Protein AF-K0R646-F1 (afdb_monomer_lite)

Foldseek 3Di:
DDDPLLCVLCVLQLCVQLVPLVVVLVVCVVVVPDPVVCVVSVVLSVVQSVQLSVLCVVFVVVLSVLSSVVCVVQPPNNVVSVVSSVVSNVRSQVSCGGNRD

Secondary structure (DSSP, 8-state):
---HHHHHHHHHHHHHHTHHHHHHHHHHHHTT--GGG-HHHHHHHHHHHHHHHHHHHHH-HHHHHHHHHHHHHSTT-GGGGHHHHHHHHHHHHHTT-TT--

pLDDT: mean 93.55, std 5.61, range [61.19, 97.44]

Sequence (101 aa):
MLDSQEMNAASGAFNLCCAEAYTRFIELKRQKVHPGNMTKERDAVESCSANVYNGIQSSCLEQFEAVKSCLSDNPKSWANCAAMRRDLEVCSVKSNLGELK

Organism: Thalassiosira oceanica (NCBI:txid159749)

Radius of gyration: 14.36 Å; chains: 1; bounding box: 34×23×37 Å

Structure (mmCIF, N/CA/C/O backbone):
data_AF-K0R646-F1
#
_entry.id   AF-K0R646-F1
#
loop_
_atom_site.group_PDB
_atom_site.id
_atom_site.type_symbol
_atom_site.label_atom_id
_atom_site.label_alt_id
_atom_site.label_comp_id
_atom_site.label_asym_id
_atom_site.label_entity_id
_atom_site.label_seq_id
_atom_site.pdbx_PDB_ins_code
_atom_site.Cartn_x
_atom_site.Cartn_y
_atom_site.Cartn_z
_atom_site.occupancy
_atom_site.B_iso_or_equiv
_atom_site.auth_seq_id
_atom_site.auth_comp_id
_atom_site.auth_asym_id
_atom_site.auth_atom_id
_atom_site.pdbx_PDB_model_num
ATOM 1 N N . MET A 1 1 ? 3.029 13.308 -1.341 1.00 61.72 1 MET A N 1
ATOM 2 C CA . MET A 1 1 ? 4.160 12.544 -0.778 1.00 61.72 1 MET A CA 1
ATOM 3 C C . MET A 1 1 ? 3.718 12.089 0.595 1.00 61.72 1 MET A C 1
ATOM 5 O O . MET A 1 1 ? 3.335 12.953 1.369 1.00 61.72 1 MET A O 1
ATOM 9 N N . LEU A 1 2 ? 3.660 10.775 0.816 1.00 83.38 2 LEU A N 1
ATOM 10 C CA . LEU A 1 2 ? 3.207 10.179 2.075 1.00 83.38 2 LEU A CA 1
ATOM 11 C C . LEU A 1 2 ? 4.268 10.379 3.153 1.00 83.38 2 LEU A C 1
ATOM 13 O O . LEU A 1 2 ? 5.461 10.243 2.859 1.00 83.38 2 LEU A O 1
ATOM 17 N N . ASP A 1 3 ? 3.852 10.653 4.381 1.00 90.12 3 ASP A N 1
ATOM 18 C CA . ASP A 1 3 ? 4.763 10.558 5.515 1.00 90.12 3 ASP A CA 1
ATOM 19 C C . ASP A 1 3 ? 4.990 9.090 5.942 1.00 90.12 3 ASP A C 1
ATOM 21 O O . ASP A 1 3 ? 4.367 8.144 5.447 1.00 90.12 3 ASP A O 1
ATOM 25 N N . SER A 1 4 ? 5.940 8.876 6.857 1.00 89.00 4 SER A N 1
ATOM 26 C CA . SER A 1 4 ? 6.278 7.532 7.346 1.00 89.00 4 SER A CA 1
ATOM 27 C C . SER A 1 4 ? 5.092 6.841 8.030 1.00 89.00 4 SER A C 1
ATOM 29 O O . SER A 1 4 ? 4.935 5.623 7.930 1.00 89.00 4 SER A O 1
ATOM 31 N N . GLN A 1 5 ? 4.246 7.593 8.729 1.00 88.75 5 GLN A N 1
ATOM 32 C CA . GLN A 1 5 ? 3.097 7.048 9.436 1.00 88.75 5 GLN A CA 1
ATOM 33 C C . GLN A 1 5 ? 2.005 6.623 8.455 1.00 88.75 5 GLN A C 1
ATOM 35 O O . GLN A 1 5 ? 1.508 5.501 8.550 1.00 88.75 5 GLN A O 1
ATOM 40 N N . GLU A 1 6 ? 1.686 7.474 7.483 1.00 92.31 6 GLU A N 1
ATOM 41 C CA . GLU A 1 6 ? 0.743 7.181 6.407 1.00 92.31 6 GLU A CA 1
ATOM 42 C C . GLU A 1 6 ? 1.190 5.956 5.605 1.00 92.31 6 GLU A C 1
ATOM 44 O O . GLU A 1 6 ? 0.395 5.048 5.353 1.00 92.31 6 GLU A O 1
ATOM 49 N N . MET A 1 7 ? 2.483 5.874 5.275 1.00 92.38 7 MET A N 1
ATOM 50 C CA . MET A 1 7 ? 3.043 4.734 4.552 1.00 92.38 7 MET A CA 1
ATOM 51 C C . MET A 1 7 ? 2.927 3.431 5.354 1.00 92.38 7 MET A C 1
ATOM 53 O O . MET A 1 7 ? 2.551 2.393 4.807 1.00 92.38 7 MET A O 1
ATOM 57 N N . ASN A 1 8 ? 3.206 3.468 6.659 1.00 91.81 8 ASN A N 1
ATOM 58 C CA . ASN A 1 8 ? 3.070 2.289 7.515 1.00 91.81 8 ASN A CA 1
ATOM 59 C C . ASN A 1 8 ? 1.606 1.863 7.679 1.00 91.81 8 ASN A C 1
ATOM 61 O O . ASN A 1 8 ? 1.317 0.664 7.619 1.00 91.81 8 ASN A O 1
ATOM 65 N N . ALA A 1 9 ? 0.690 2.820 7.832 1.00 93.81 9 ALA A N 1
ATOM 66 C CA . ALA A 1 9 ? -0.737 2.552 7.957 1.00 93.81 9 ALA A CA 1
ATOM 67 C C . ALA A 1 9 ? -1.318 1.921 6.680 1.00 93.81 9 ALA A C 1
ATOM 69 O O . ALA A 1 9 ? -2.015 0.911 6.757 1.00 93.81 9 ALA A O 1
ATOM 70 N N . ALA A 1 10 ? -0.963 2.448 5.504 1.00 95.25 10 ALA A N 1
ATOM 71 C CA . ALA A 1 10 ? -1.457 1.955 4.216 1.00 95.25 10 ALA A CA 1
ATOM 72 C C . ALA A 1 10 ? -0.729 0.700 3.696 1.00 95.25 10 ALA A C 1
ATOM 74 O O . ALA A 1 10 ? -1.201 0.071 2.752 1.00 95.25 10 ALA A O 1
ATOM 75 N N . SER A 1 11 ? 0.395 0.298 4.304 1.00 94.19 11 SER A N 1
ATOM 76 C CA . SER A 1 11 ? 1.257 -0.790 3.802 1.00 94.19 11 SER A CA 1
ATOM 77 C C . SER A 1 11 ? 0.528 -2.111 3.518 1.00 94.19 11 SER A C 1
ATOM 79 O O . SER A 1 11 ? 0.814 -2.767 2.517 1.00 94.19 11 SER A O 1
ATOM 81 N N . GLY A 1 12 ? -0.426 -2.501 4.370 1.00 94.19 12 GLY A N 1
ATOM 82 C CA . GLY A 1 12 ? -1.236 -3.708 4.165 1.00 94.19 12 GLY A CA 1
ATOM 83 C C . GLY A 1 12 ? -2.121 -3.603 2.923 1.00 94.19 12 GLY A C 1
ATOM 84 O O . GLY A 1 12 ? -2.089 -4.475 2.055 1.00 94.19 12 GLY A O 1
ATOM 85 N N . ALA A 1 13 ? -2.835 -2.482 2.791 1.00 95.50 13 ALA A N 1
ATOM 86 C CA . ALA A 1 13 ? -3.674 -2.196 1.633 1.00 95.50 13 ALA A CA 1
ATOM 87 C C . ALA A 1 13 ? -2.853 -2.125 0.339 1.00 95.50 13 ALA A C 1
ATOM 89 O O . ALA A 1 13 ? -3.253 -2.718 -0.657 1.00 95.50 13 ALA A O 1
ATOM 90 N N . PHE A 1 14 ? -1.678 -1.489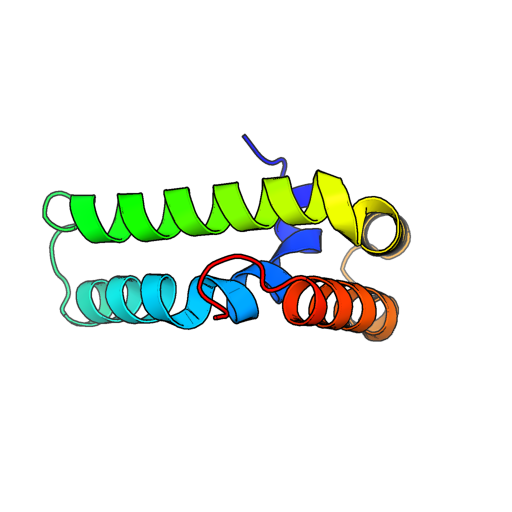 0.356 1.00 96.62 14 PHE A N 1
ATOM 91 C CA . PHE A 1 14 ? -0.778 -1.470 -0.797 1.00 96.62 14 PHE A CA 1
ATOM 92 C C . PHE A 1 14 ? -0.346 -2.875 -1.218 1.00 96.62 14 PHE A C 1
ATOM 94 O O . PHE A 1 14 ? -0.431 -3.206 -2.397 1.00 96.62 14 PHE A O 1
ATOM 101 N N . ASN A 1 15 ? 0.078 -3.720 -0.274 1.00 94.62 15 ASN A N 1
ATOM 102 C CA . ASN A 1 15 ? 0.522 -5.080 -0.587 1.00 94.62 15 ASN A CA 1
ATOM 103 C C . ASN A 1 15 ? -0.572 -5.920 -1.256 1.00 94.62 15 ASN A C 1
ATOM 105 O O . ASN A 1 15 ? -0.265 -6.720 -2.135 1.00 94.62 15 ASN A O 1
ATOM 109 N N . LEU A 1 16 ? -1.831 -5.742 -0.848 1.00 95.19 16 LEU A N 1
ATOM 110 C CA . LEU A 1 16 ? -2.964 -6.456 -1.437 1.00 95.19 16 LEU A CA 1
ATOM 111 C C . LEU A 1 16 ? -3.400 -5.850 -2.773 1.00 95.19 16 LEU A C 1
ATOM 113 O O . LEU A 1 16 ? -3.638 -6.578 -3.730 1.00 95.19 16 LEU A O 1
ATOM 117 N N . CYS A 1 17 ? -3.499 -4.524 -2.837 1.00 96.19 17 CYS A N 1
ATOM 118 C CA . CYS A 1 17 ? -4.096 -3.823 -3.970 1.00 96.19 17 CYS A CA 1
ATOM 119 C C . CYS A 1 17 ? -3.109 -3.563 -5.118 1.00 96.19 17 CYS A C 1
ATOM 121 O O . CYS A 1 17 ? -3.552 -3.280 -6.224 1.00 96.19 17 CYS A O 1
ATOM 123 N N . CYS A 1 18 ? -1.798 -3.643 -4.875 1.00 96.75 18 CYS A N 1
ATOM 124 C CA . CYS A 1 18 ? -0.736 -3.423 -5.869 1.00 96.75 18 CYS A CA 1
ATOM 125 C C . CYS A 1 18 ? 0.166 -4.653 -6.056 1.00 96.75 18 CYS A C 1
ATOM 127 O O . CYS A 1 18 ? 1.355 -4.533 -6.376 1.00 96.75 18 CYS A O 1
ATOM 129 N N . ALA A 1 19 ? -0.371 -5.845 -5.784 1.00 95.25 19 ALA A N 1
ATOM 130 C CA . ALA A 1 19 ? 0.393 -7.085 -5.765 1.00 95.25 19 ALA A CA 1
ATOM 131 C C . ALA A 1 19 ? 1.072 -7.395 -7.112 1.00 95.25 19 ALA A C 1
ATOM 133 O O . ALA A 1 19 ? 2.208 -7.883 -7.116 1.00 95.25 19 ALA A O 1
ATOM 134 N N . GLU A 1 20 ? 0.437 -7.103 -8.255 1.00 95.12 20 GLU A N 1
ATOM 135 C CA . GLU A 1 20 ? 1.048 -7.348 -9.564 1.00 95.12 20 GLU A CA 1
ATOM 136 C C . GLU A 1 20 ? 2.197 -6.377 -9.831 1.00 95.12 20 GLU A C 1
ATOM 138 O O . GLU A 1 20 ? 3.300 -6.828 -10.165 1.00 95.12 20 GLU A O 1
ATOM 143 N N . ALA A 1 21 ? 1.974 -5.067 -9.671 1.00 95.31 21 ALA A N 1
ATOM 144 C CA . ALA A 1 21 ? 3.021 -4.063 -9.857 1.00 95.31 21 ALA A CA 1
ATOM 145 C C . ALA A 1 21 ? 4.247 -4.360 -8.980 1.00 95.31 21 ALA A C 1
ATOM 147 O O . ALA A 1 21 ? 5.381 -4.361 -9.476 1.00 95.31 21 ALA A O 1
ATOM 148 N N . TYR A 1 22 ? 4.034 -4.691 -7.701 1.00 95.62 22 TYR A N 1
ATOM 149 C CA . TYR A 1 22 ? 5.122 -5.063 -6.799 1.00 95.62 22 TYR A CA 1
ATOM 150 C C . TYR A 1 22 ? 5.834 -6.340 -7.231 1.00 95.62 22 TYR A C 1
ATOM 152 O O . TYR A 1 22 ? 7.065 -6.363 -7.244 1.00 95.62 22 TYR A O 1
ATOM 160 N N . THR A 1 23 ? 5.100 -7.380 -7.629 1.00 96.00 23 THR A N 1
ATOM 161 C CA . THR A 1 23 ? 5.702 -8.648 -8.066 1.00 96.00 23 THR A CA 1
ATOM 162 C C . THR A 1 23 ? 6.594 -8.444 -9.288 1.00 96.00 23 THR A C 1
ATOM 164 O O . THR A 1 23 ? 7.734 -8.912 -9.302 1.00 96.00 23 THR A O 1
ATOM 167 N N . ARG A 1 24 ? 6.130 -7.682 -10.287 1.00 95.19 24 ARG A N 1
ATOM 168 C CA . ARG A 1 24 ? 6.923 -7.364 -11.486 1.00 95.19 24 ARG A CA 1
ATOM 169 C C . ARG A 1 24 ? 8.189 -6.586 -11.130 1.00 95.19 24 ARG A C 1
ATOM 171 O O . ARG A 1 24 ? 9.277 -6.926 -11.589 1.00 95.19 24 ARG A O 1
ATOM 178 N N . PHE A 1 25 ? 8.067 -5.575 -10.271 1.00 95.62 25 PHE A N 1
ATOM 179 C CA . PHE A 1 25 ? 9.207 -4.767 -9.845 1.00 95.62 25 PHE A CA 1
ATOM 180 C C . PHE A 1 25 ? 10.236 -5.571 -9.028 1.00 95.62 25 PHE A C 1
ATOM 182 O O . PHE A 1 25 ? 11.445 -5.445 -9.248 1.00 95.62 25 PHE A O 1
ATOM 189 N N . ILE A 1 26 ? 9.776 -6.422 -8.105 1.00 95.62 26 ILE A N 1
ATOM 190 C CA . ILE A 1 26 ? 10.632 -7.308 -7.302 1.00 95.62 26 ILE A CA 1
ATOM 191 C C . ILE A 1 26 ? 11.346 -8.326 -8.193 1.00 95.62 26 ILE A C 1
ATOM 193 O O . ILE A 1 26 ? 12.529 -8.593 -7.978 1.00 95.62 26 ILE A O 1
ATOM 197 N N . GLU A 1 27 ? 10.677 -8.855 -9.217 1.00 96.12 27 GLU A N 1
ATOM 198 C CA . GLU A 1 27 ? 11.279 -9.816 -10.139 1.00 96.12 27 GLU A CA 1
ATOM 199 C C . GLU A 1 27 ? 12.454 -9.207 -10.915 1.00 96.12 27 GLU A C 1
ATOM 201 O O . GLU A 1 27 ? 13.534 -9.794 -10.974 1.00 96.12 27 GLU A O 1
ATOM 206 N N . LEU A 1 28 ? 12.304 -7.983 -11.425 1.0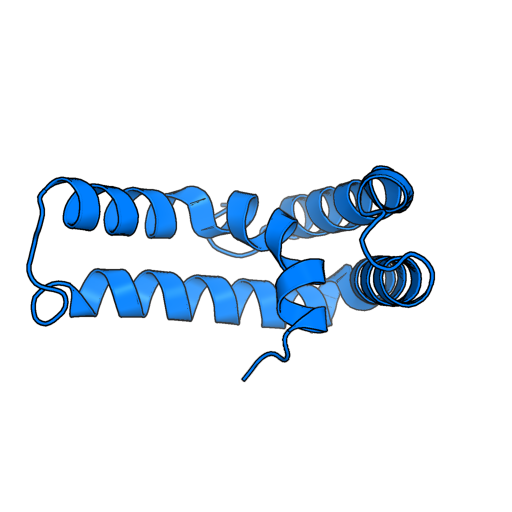0 95.75 28 LEU A N 1
ATOM 207 C CA . LEU A 1 28 ? 13.402 -7.279 -12.094 1.00 95.75 28 LEU A CA 1
ATOM 208 C C . LEU A 1 28 ? 14.571 -6.982 -11.143 1.00 95.75 28 LEU A C 1
ATOM 210 O O . LEU A 1 28 ? 15.737 -7.119 -11.523 1.00 95.75 28 LEU A O 1
ATOM 214 N N . LYS A 1 29 ? 14.281 -6.648 -9.876 1.00 94.19 29 LYS A N 1
ATOM 215 C CA . LYS A 1 29 ? 15.319 -6.515 -8.842 1.00 94.19 29 LYS A CA 1
ATOM 216 C C . LYS A 1 29 ? 16.043 -7.836 -8.597 1.00 94.19 29 LYS A C 1
ATOM 218 O O . LYS A 1 29 ? 17.269 -7.843 -8.485 1.00 94.19 29 LYS A O 1
ATOM 223 N N . ARG A 1 30 ? 15.311 -8.952 -8.541 1.00 96.38 30 ARG A N 1
ATOM 224 C CA . ARG A 1 30 ? 15.874 -10.303 -8.383 1.00 96.38 30 ARG A CA 1
ATOM 225 C C . ARG A 1 30 ? 16.805 -10.657 -9.543 1.00 96.38 30 ARG A C 1
ATOM 227 O O . ARG A 1 30 ? 17.869 -11.229 -9.319 1.00 96.38 30 ARG A O 1
ATOM 234 N N . GLN A 1 31 ? 16.448 -10.239 -10.753 1.00 97.06 31 GLN A N 1
ATOM 235 C CA . GLN A 1 31 ? 17.264 -10.374 -11.962 1.00 97.06 31 GLN A CA 1
ATOM 236 C C . GLN A 1 31 ? 18.434 -9.375 -12.033 1.00 97.06 31 GLN A C 1
ATOM 238 O O . GLN A 1 31 ? 19.204 -9.405 -12.990 1.00 97.06 31 GLN A O 1
ATOM 243 N N . LYS A 1 32 ? 18.607 -8.513 -11.019 1.00 95.75 32 LYS A N 1
ATOM 244 C CA . LYS A 1 32 ? 19.650 -7.475 -10.942 1.00 95.75 32 LYS A CA 1
ATOM 245 C C . LYS A 1 32 ? 19.615 -6.497 -12.119 1.00 95.75 32 LYS A C 1
ATOM 247 O O . LYS A 1 32 ? 20.651 -5.962 -12.517 1.00 95.75 32 LYS A O 1
ATOM 252 N N . VAL A 1 33 ? 18.426 -6.246 -12.666 1.00 96.06 33 VAL A N 1
ATOM 253 C CA . VAL A 1 33 ? 18.239 -5.211 -13.684 1.00 96.06 33 VAL A CA 1
ATOM 254 C C . VAL A 1 33 ? 18.604 -3.859 -13.074 1.00 96.06 33 VAL A C 1
ATOM 256 O O . VAL A 1 33 ? 18.245 -3.549 -11.937 1.00 96.06 33 VAL A O 1
ATOM 259 N N . HIS A 1 34 ? 19.362 -3.056 -13.820 1.00 94.69 34 HIS A N 1
ATOM 260 C CA . HIS A 1 34 ? 19.769 -1.737 -13.357 1.00 94.69 34 HIS A CA 1
ATOM 261 C C . HIS A 1 34 ? 18.527 -0.856 -13.114 1.00 94.69 34 HIS A C 1
ATOM 263 O O . HIS A 1 34 ? 17.674 -0.788 -14.001 1.00 94.69 34 HIS A O 1
ATOM 269 N N . PRO A 1 35 ? 18.421 -0.121 -11.989 1.00 90.00 35 PRO A N 1
ATOM 270 C CA . PRO A 1 35 ? 17.231 0.677 -11.671 1.00 90.00 35 PRO A CA 1
ATOM 271 C C . PRO A 1 35 ? 16.840 1.701 -12.747 1.00 90.00 35 PRO A C 1
ATOM 273 O O . PRO A 1 35 ? 15.660 2.002 -12.910 1.00 90.00 35 PRO A O 1
ATOM 276 N N . GLY A 1 36 ? 17.819 2.211 -13.503 1.00 93.69 36 GLY A N 1
ATOM 277 C CA . GLY A 1 36 ? 17.584 3.115 -14.638 1.00 93.69 36 GLY A CA 1
ATOM 278 C C . GLY A 1 36 ? 16.838 2.477 -15.820 1.00 93.69 36 GLY A C 1
ATOM 279 O O . GLY A 1 36 ? 16.283 3.200 -16.635 1.00 93.69 36 GLY A O 1
ATOM 280 N N . ASN A 1 37 ? 16.779 1.144 -15.885 1.00 95.00 37 ASN A N 1
ATOM 281 C CA . ASN A 1 37 ? 16.076 0.385 -16.924 1.00 95.00 37 ASN A CA 1
ATOM 282 C C . ASN A 1 37 ? 14.717 -0.156 -16.442 1.00 95.00 37 ASN A C 1
ATOM 284 O O . ASN A 1 37 ? 14.096 -0.947 -17.141 1.00 95.00 37 ASN A O 1
ATOM 288 N N . MET A 1 38 ? 14.270 0.240 -15.246 1.00 95.06 38 MET A N 1
ATOM 289 C CA . MET A 1 38 ? 13.037 -0.243 -14.604 1.00 95.06 38 MET A CA 1
ATOM 290 C C . MET A 1 38 ? 11.979 0.862 -14.484 1.00 95.06 38 MET A C 1
ATOM 292 O O . MET A 1 38 ? 11.108 0.795 -13.621 1.00 95.06 38 MET A O 1
ATOM 296 N N . THR A 1 39 ? 12.090 1.933 -15.279 1.00 95.19 39 THR A N 1
ATOM 297 C CA . THR A 1 39 ? 11.229 3.124 -15.166 1.00 95.19 39 THR A CA 1
ATOM 298 C C . THR A 1 39 ? 9.753 2.755 -15.248 1.00 95.19 39 THR A C 1
ATOM 300 O O . THR A 1 39 ? 8.985 3.142 -14.381 1.00 95.19 39 THR A O 1
ATOM 303 N N . LYS A 1 40 ? 9.375 1.896 -16.199 1.00 95.44 40 LYS A N 1
ATOM 304 C CA . LYS A 1 40 ? 7.987 1.458 -16.373 1.00 95.44 40 LYS A CA 1
ATOM 305 C C . LYS A 1 40 ? 7.422 0.771 -15.125 1.00 95.44 40 LYS A C 1
ATOM 307 O O . LYS A 1 40 ? 6.290 1.032 -14.736 1.00 95.44 40 LYS A O 1
ATOM 312 N N . GLU A 1 41 ? 8.184 -0.120 -14.501 1.00 96.38 41 GLU A N 1
ATOM 313 C CA . GLU A 1 41 ? 7.746 -0.863 -13.318 1.00 96.38 41 GLU A CA 1
ATOM 314 C C . GLU A 1 41 ? 7.756 0.010 -12.063 1.00 96.38 41 GLU A C 1
ATOM 316 O O . GLU A 1 41 ? 6.909 -0.169 -11.189 1.00 96.38 41 GLU A O 1
ATOM 321 N N . ARG A 1 42 ? 8.667 0.988 -11.987 1.00 94.44 42 ARG A N 1
ATOM 322 C CA . ARG A 1 42 ? 8.641 2.021 -10.944 1.00 94.44 42 ARG A CA 1
ATOM 323 C C . ARG A 1 42 ? 7.388 2.880 -11.055 1.00 94.44 42 ARG A C 1
ATOM 325 O O . ARG A 1 42 ? 6.687 3.026 -10.059 1.00 94.44 42 ARG A O 1
ATOM 332 N N . ASP A 1 43 ? 7.089 3.370 -12.254 1.00 95.62 43 ASP A N 1
ATOM 333 C CA . ASP A 1 43 ? 5.915 4.199 -12.521 1.00 95.62 43 ASP A CA 1
ATOM 334 C C . ASP A 1 43 ? 4.623 3.419 -12.240 1.00 95.62 43 ASP A C 1
ATOM 336 O O . ASP A 1 43 ? 3.676 3.967 -11.682 1.00 95.62 43 ASP A O 1
ATOM 340 N N . ALA A 1 44 ? 4.587 2.120 -12.559 1.00 95.38 44 ALA A N 1
ATOM 341 C CA . ALA A 1 44 ? 3.451 1.254 -12.240 1.00 95.38 44 ALA A CA 1
ATOM 342 C C . ALA A 1 44 ? 3.234 1.115 -10.725 1.00 95.38 44 ALA A C 1
ATOM 344 O O . ALA A 1 44 ? 2.109 1.256 -10.245 1.00 95.38 44 ALA A O 1
ATOM 345 N N . VAL A 1 45 ? 4.308 0.882 -9.962 1.00 95.38 45 VAL A N 1
ATOM 346 C CA . VAL A 1 45 ? 4.253 0.826 -8.495 1.00 95.38 45 VAL A CA 1
ATOM 347 C C . VAL A 1 45 ? 3.794 2.160 -7.904 1.00 95.38 45 VAL A C 1
ATOM 349 O O . VAL A 1 45 ? 2.932 2.178 -7.021 1.00 95.38 45 VAL A O 1
ATOM 352 N N . GLU A 1 46 ? 4.351 3.270 -8.384 1.00 94.69 46 GLU A N 1
ATOM 353 C CA . GLU A 1 46 ? 4.015 4.614 -7.913 1.00 94.69 46 GLU A CA 1
ATOM 354 C C . GLU A 1 46 ? 2.558 4.964 -8.222 1.00 94.69 46 GLU A C 1
ATOM 356 O O . GLU A 1 46 ? 1.815 5.359 -7.324 1.00 94.69 46 GLU A O 1
ATOM 361 N N . SER A 1 47 ? 2.121 4.737 -9.462 1.00 95.19 47 SER A N 1
ATOM 362 C CA . SER A 1 47 ? 0.747 4.988 -9.892 1.00 95.19 47 SER A CA 1
ATOM 363 C C . SER A 1 47 ? -0.253 4.131 -9.119 1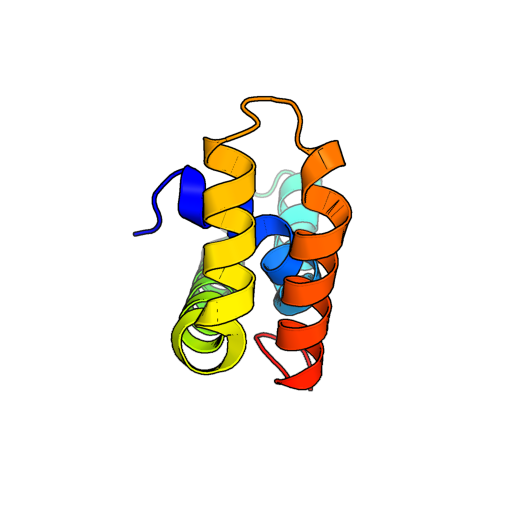.00 95.19 47 SER A C 1
ATOM 365 O O . SER A 1 47 ? -1.255 4.659 -8.635 1.00 95.19 47 SER A O 1
ATOM 367 N N . CYS A 1 48 ? 0.026 2.836 -8.929 1.00 96.31 48 CYS A N 1
ATOM 368 C CA . CYS A 1 48 ? -0.858 1.978 -8.148 1.00 96.31 48 CYS A CA 1
ATOM 369 C C . CYS A 1 48 ? -0.953 2.445 -6.691 1.00 96.31 48 CYS A C 1
ATOM 371 O O . CYS A 1 48 ? -2.056 2.632 -6.177 1.00 96.31 48 CYS A O 1
ATOM 373 N N . SER A 1 49 ? 0.186 2.708 -6.042 1.00 95.50 49 SER A N 1
ATOM 374 C CA . SER A 1 49 ? 0.207 3.149 -4.640 1.00 95.50 49 SER A CA 1
ATOM 375 C C . SER A 1 49 ? -0.525 4.487 -4.466 1.00 95.50 49 SER A C 1
ATOM 377 O O . SER A 1 49 ? -1.280 4.659 -3.510 1.00 95.50 49 SER A O 1
ATOM 379 N N . ALA A 1 50 ? -0.368 5.417 -5.415 1.00 95.00 50 ALA A N 1
ATOM 380 C CA . ALA A 1 50 ? -1.085 6.690 -5.421 1.00 95.00 50 ALA A CA 1
ATOM 381 C C . ALA A 1 50 ? -2.602 6.505 -5.587 1.00 95.00 50 ALA A C 1
ATOM 383 O O . ALA A 1 50 ? -3.378 7.107 -4.845 1.00 95.00 50 ALA A O 1
ATOM 384 N N . ASN A 1 51 ? -3.036 5.642 -6.510 1.00 95.06 51 ASN A N 1
ATOM 385 C CA . ASN A 1 51 ? -4.455 5.351 -6.724 1.00 95.06 51 ASN A CA 1
ATOM 386 C C . ASN A 1 51 ? -5.093 4.692 -5.499 1.00 95.06 51 ASN A C 1
ATOM 388 O O . ASN A 1 51 ? -6.183 5.089 -5.091 1.00 95.06 51 ASN A O 1
ATOM 392 N N . VAL A 1 52 ? -4.406 3.725 -4.884 1.00 96.38 52 VAL A N 1
ATOM 393 C CA . VAL A 1 52 ? -4.869 3.089 -3.645 1.00 96.38 52 VAL A CA 1
ATOM 394 C C . VAL A 1 52 ? -4.968 4.118 -2.532 1.00 96.38 52 VAL A C 1
ATOM 396 O O . VAL A 1 52 ? -5.989 4.168 -1.858 1.00 96.38 52 VAL A O 1
ATOM 399 N N . TYR A 1 53 ? -3.963 4.979 -2.358 1.00 96.12 53 TYR A N 1
ATOM 400 C CA . TYR A 1 53 ? -4.017 6.006 -1.322 1.00 96.12 53 TYR A CA 1
ATOM 401 C C . TYR A 1 53 ? -5.180 6.982 -1.524 1.00 96.12 53 TYR A C 1
ATOM 403 O O . TYR A 1 53 ? -5.932 7.244 -0.589 1.00 96.12 53 TYR A O 1
ATOM 411 N N . ASN A 1 54 ? -5.384 7.462 -2.752 1.00 95.25 54 ASN A N 1
ATOM 412 C CA . ASN A 1 54 ? -6.51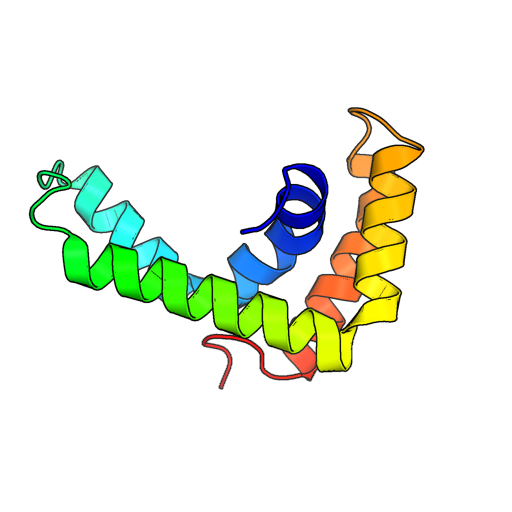4 8.331 -3.077 1.00 95.25 54 ASN A CA 1
ATOM 413 C C . ASN A 1 54 ? -7.857 7.632 -2.813 1.00 95.25 54 ASN A C 1
ATOM 415 O O . ASN A 1 54 ? -8.767 8.242 -2.257 1.00 95.25 54 ASN A O 1
ATOM 419 N N . GLY A 1 55 ? -7.959 6.344 -3.150 1.00 95.69 55 GLY A N 1
ATOM 420 C CA . GLY A 1 55 ? -9.134 5.523 -2.863 1.00 95.69 55 GLY A CA 1
ATOM 421 C C . GLY A 1 55 ? -9.372 5.297 -1.368 1.00 95.69 55 GLY A C 1
ATOM 422 O O . GLY A 1 55 ? -10.508 5.345 -0.900 1.00 95.69 55 GLY A O 1
ATOM 423 N N . ILE A 1 56 ? -8.304 5.117 -0.587 1.00 96.50 56 ILE A N 1
ATOM 424 C CA . ILE A 1 56 ? -8.382 5.046 0.875 1.00 96.50 56 ILE A CA 1
ATOM 425 C C . ILE A 1 56 ? -8.944 6.360 1.423 1.00 96.50 56 ILE A C 1
ATOM 427 O O . ILE A 1 56 ? -9.884 6.331 2.212 1.00 96.50 56 ILE A O 1
ATOM 431 N 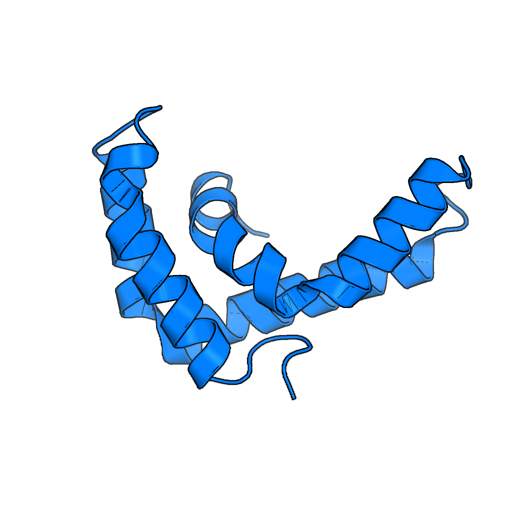N . GLN A 1 57 ? -8.422 7.502 0.969 1.00 95.62 57 GLN A N 1
ATOM 432 C CA . GLN A 1 57 ? -8.884 8.822 1.404 1.00 95.62 57 GLN A CA 1
ATOM 433 C C . GLN A 1 57 ? -10.356 9.081 1.045 1.00 95.62 57 GLN A C 1
ATOM 435 O O . GLN A 1 57 ? -11.057 9.746 1.804 1.00 95.62 57 GLN A O 1
ATOM 440 N N . SER A 1 58 ? -10.852 8.544 -0.076 1.00 96.00 58 SER A N 1
ATOM 441 C CA . SER A 1 58 ? -12.249 8.729 -0.489 1.00 96.00 58 SER A CA 1
ATOM 442 C C . SER A 1 58 ? -13.234 7.744 0.142 1.00 96.00 58 SER A C 1
ATOM 444 O O . SER A 1 58 ? -14.398 8.092 0.325 1.00 96.00 58 SER A O 1
ATOM 446 N N . SER A 1 59 ? -12.808 6.509 0.419 1.00 96.12 59 SER A N 1
ATOM 447 C CA . SER A 1 59 ? -13.731 5.393 0.688 1.00 96.12 59 SER A CA 1
ATOM 448 C C . SER A 1 59 ? -13.449 4.633 1.983 1.00 96.12 59 SER A C 1
ATOM 450 O O . SER A 1 59 ? -14.355 3.990 2.503 1.00 96.12 59 SER A O 1
ATOM 452 N N . CYS A 1 60 ? -12.230 4.721 2.521 1.00 96.88 60 CYS A N 1
ATOM 453 C CA . CYS A 1 60 ? -11.778 3.965 3.696 1.00 96.88 60 CYS A CA 1
ATOM 454 C C . CYS A 1 60 ? -11.084 4.854 4.744 1.00 96.88 60 CYS A C 1
ATOM 456 O O . CYS A 1 60 ? -10.213 4.389 5.486 1.00 96.88 60 CYS A O 1
ATOM 458 N N . LEU A 1 61 ? -11.433 6.146 4.783 1.00 96.88 61 LEU A N 1
ATOM 459 C CA . LEU A 1 61 ? -10.753 7.141 5.615 1.00 96.88 61 LEU A CA 1
ATOM 460 C C . LEU A 1 61 ? -10.844 6.801 7.107 1.00 96.88 61 LEU A C 1
ATOM 462 O O . LEU A 1 61 ? -9.860 6.928 7.829 1.00 96.88 61 LEU A O 1
ATOM 466 N N . GLU A 1 62 ? -12.000 6.318 7.562 1.00 97.06 62 GLU A N 1
ATOM 467 C CA . GLU A 1 62 ? -12.223 5.950 8.963 1.00 97.06 62 GLU A CA 1
ATOM 468 C C . GLU A 1 62 ? -11.279 4.826 9.414 1.00 97.06 62 GLU A C 1
ATOM 470 O O . GLU A 1 62 ? -10.602 4.945 10.435 1.00 97.06 62 GLU A O 1
ATOM 475 N N . GLN A 1 63 ? -11.174 3.753 8.624 1.00 97.44 63 GLN A N 1
ATOM 476 C CA . GLN A 1 63 ? -10.288 2.628 8.926 1.00 97.44 63 GLN A CA 1
ATOM 477 C C . GLN A 1 63 ? -8.820 3.058 8.860 1.00 97.44 63 GLN A C 1
ATOM 479 O O . GLN A 1 63 ? -8.000 2.608 9.660 1.00 97.44 63 GLN A O 1
ATOM 484 N N . PHE A 1 64 ? -8.481 3.949 7.929 1.00 97.12 64 PHE A N 1
ATOM 485 C CA . PHE A 1 64 ? -7.131 4.480 7.802 1.00 97.12 64 PHE A CA 1
ATOM 486 C C . PHE A 1 64 ? -6.710 5.309 9.019 1.00 97.12 64 PHE A C 1
ATOM 488 O O . PHE A 1 64 ? -5.635 5.071 9.577 1.00 97.12 64 PHE A O 1
ATOM 495 N N . GLU A 1 65 ? -7.562 6.225 9.481 1.00 96.56 65 GLU A N 1
ATOM 496 C CA . GLU A 1 65 ? -7.291 7.015 10.685 1.00 96.56 65 GLU A CA 1
ATOM 497 C C . GLU A 1 65 ? -7.251 6.144 11.949 1.00 96.56 65 GLU A C 1
ATOM 499 O O . GLU A 1 65 ? -6.396 6.361 12.810 1.00 96.56 65 GLU A O 1
ATOM 504 N N . ALA A 1 66 ? -8.074 5.091 12.034 1.00 95.81 66 ALA A N 1
ATOM 505 C CA . ALA A 1 66 ? -7.999 4.121 13.129 1.00 95.81 66 ALA A CA 1
ATOM 506 C C . ALA A 1 66 ? -6.625 3.429 13.190 1.00 95.81 66 ALA A C 1
ATOM 508 O O . ALA A 1 66 ? -6.000 3.358 14.253 1.00 95.81 66 ALA A O 1
ATOM 509 N N . VAL A 1 67 ? -6.101 2.978 12.043 1.00 95.75 67 VAL A N 1
ATOM 510 C CA . VAL A 1 67 ? -4.753 2.395 11.970 1.00 95.75 67 VAL A CA 1
ATOM 511 C C . VAL A 1 67 ? -3.688 3.424 12.348 1.00 95.75 67 VAL A C 1
ATOM 513 O O . VAL A 1 67 ? -2.794 3.103 13.134 1.00 95.75 67 VAL A O 1
ATOM 516 N N . LYS A 1 68 ? -3.777 4.655 11.826 1.00 94.81 68 LYS A N 1
ATOM 517 C CA . LYS A 1 68 ? -2.827 5.729 12.150 1.00 94.81 68 LYS A CA 1
ATOM 518 C C . LYS A 1 68 ? -2.791 6.014 13.647 1.00 94.81 68 LYS A C 1
ATOM 520 O O . LYS A 1 68 ? -1.697 6.017 14.212 1.00 94.81 68 LYS A O 1
ATOM 525 N N . SER A 1 69 ? -3.952 6.186 14.281 1.00 94.62 69 SER A N 1
ATOM 526 C CA . SER A 1 69 ? -4.057 6.410 15.727 1.00 94.62 69 SER A CA 1
ATOM 527 C C . SER A 1 69 ? -3.436 5.255 16.503 1.00 94.62 69 SER A C 1
ATOM 529 O O . SER A 1 69 ? -2.569 5.473 17.343 1.00 94.62 69 SER A O 1
ATOM 531 N N . CYS A 1 70 ? -3.779 4.011 16.161 1.00 94.75 70 CYS A N 1
ATOM 532 C CA . CYS A 1 70 ? -3.232 2.857 16.863 1.00 94.75 70 CYS A CA 1
ATOM 533 C C . CYS A 1 70 ? -1.703 2.771 16.761 1.00 94.75 70 CYS A C 1
ATOM 535 O O . CYS A 1 70 ? -1.043 2.472 17.757 1.00 94.75 70 CYS A O 1
ATOM 537 N N . LEU A 1 71 ? -1.129 3.057 15.587 1.00 92.00 71 LEU A N 1
ATOM 538 C CA . LEU A 1 71 ? 0.324 3.061 15.394 1.00 92.00 71 LEU A CA 1
ATOM 539 C C . LEU A 1 71 ? 1.020 4.200 16.155 1.00 92.00 71 LEU A C 1
ATOM 541 O O . LEU A 1 71 ? 2.144 3.992 16.617 1.00 92.00 71 LEU A O 1
ATOM 545 N N . SER A 1 72 ? 0.367 5.359 16.311 1.00 91.25 72 SER A N 1
ATOM 546 C CA . SER A 1 72 ? 0.843 6.438 17.191 1.00 91.25 72 SER A CA 1
ATOM 547 C C . SER A 1 72 ? 0.859 6.004 18.654 1.00 91.25 72 SER A C 1
ATOM 549 O O . SER A 1 72 ? 1.856 6.209 19.344 1.00 91.25 72 SER A O 1
ATOM 551 N N . ASP A 1 73 ? -0.226 5.378 19.113 1.00 92.81 73 ASP A N 1
ATOM 552 C CA . ASP A 1 73 ? -0.413 5.008 20.520 1.00 92.81 73 ASP A CA 1
ATOM 553 C C . ASP A 1 73 ? 0.425 3.782 20.921 1.00 92.81 73 ASP A C 1
ATOM 555 O O . ASP A 1 73 ? 0.750 3.588 22.092 1.00 92.81 73 ASP A O 1
ATOM 559 N N . ASN A 1 74 ? 0.807 2.949 19.946 1.00 89.25 74 ASN A N 1
ATOM 560 C CA . ASN A 1 74 ? 1.525 1.690 20.149 1.00 89.25 74 ASN A CA 1
ATOM 561 C C . ASN A 1 74 ? 2.842 1.647 19.354 1.00 89.25 74 ASN A C 1
ATOM 563 O O . ASN A 1 74 ? 3.021 0.784 18.479 1.00 89.25 74 ASN A O 1
ATOM 567 N N . PRO A 1 75 ? 3.813 2.531 19.650 1.00 85.12 75 PRO A N 1
ATOM 568 C CA . PRO A 1 75 ? 5.073 2.556 18.925 1.00 85.12 75 PRO A CA 1
ATOM 569 C C . PRO A 1 75 ? 5.775 1.195 19.031 1.00 85.12 75 PRO A C 1
ATOM 571 O O . PRO A 1 75 ? 5.938 0.633 20.114 1.00 85.12 75 PRO A O 1
ATOM 574 N N . LYS A 1 76 ? 6.192 0.650 17.880 1.00 81.19 76 LYS A N 1
ATOM 575 C CA . LYS A 1 76 ? 6.860 -0.664 17.724 1.00 81.19 76 LYS A CA 1
ATOM 576 C C . LYS A 1 76 ? 6.025 -1.895 18.116 1.00 81.19 76 LYS A C 1
ATOM 578 O O . LYS A 1 76 ? 6.511 -3.011 17.961 1.00 81.19 76 LYS A O 1
ATOM 583 N N . SER A 1 77 ? 4.773 -1.723 18.539 1.00 87.81 77 SER A N 1
ATOM 584 C CA . SER A 1 77 ? 3.876 -2.820 18.934 1.00 87.81 77 SER A CA 1
ATOM 585 C C . SER A 1 77 ? 2.776 -3.028 17.895 1.00 87.81 77 SER A C 1
ATOM 587 O O . SER A 1 77 ? 1.585 -2.969 18.181 1.00 87.81 77 SER A O 1
ATOM 589 N N . TRP A 1 78 ? 3.186 -3.267 1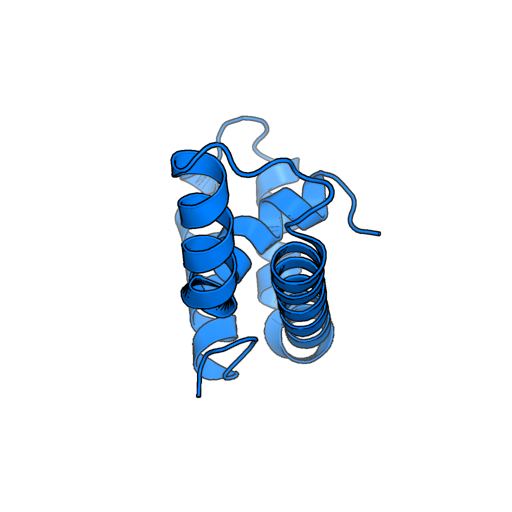6.648 1.00 83.00 78 TRP A N 1
ATOM 590 C CA . TRP A 1 78 ? 2.284 -3.269 15.489 1.00 83.00 78 TRP A CA 1
ATOM 591 C C . TRP A 1 78 ? 1.232 -4.382 15.529 1.00 83.00 78 TRP A C 1
ATOM 593 O O . TRP A 1 78 ? 0.173 -4.244 14.920 1.00 83.00 78 TRP A O 1
ATOM 603 N N . ALA A 1 79 ? 1.507 -5.463 16.263 1.00 90.62 79 ALA A N 1
ATOM 604 C CA . ALA A 1 79 ? 0.570 -6.562 16.471 1.00 90.62 79 ALA A CA 1
ATOM 605 C C . ALA A 1 79 ? -0.728 -6.104 17.160 1.00 90.62 79 ALA A C 1
ATOM 607 O O . ALA A 1 79 ? -1.794 -6.629 16.845 1.00 90.62 79 ALA A O 1
ATOM 608 N N . ASN A 1 80 ? -0.666 -5.078 18.018 1.00 93.06 80 ASN A N 1
ATOM 609 C CA . ASN A 1 80 ? -1.844 -4.528 18.698 1.00 93.06 80 ASN A CA 1
ATOM 610 C C . ASN A 1 80 ? -2.827 -3.874 17.714 1.00 93.06 80 ASN A C 1
ATOM 612 O O . ASN A 1 80 ? -4.022 -3.806 17.981 1.00 93.06 80 ASN A O 1
ATOM 616 N N . CYS A 1 81 ? -2.335 -3.442 16.550 1.00 94.19 81 CYS A N 1
ATOM 617 C CA . CYS A 1 81 ? -3.127 -2.783 15.514 1.00 94.19 81 CYS A CA 1
ATOM 618 C C . CYS A 1 81 ? -3.597 -3.743 14.412 1.00 94.19 81 CYS A C 1
ATOM 620 O O . CYS A 1 81 ? -4.152 -3.296 13.410 1.00 94.19 81 CYS A O 1
ATOM 622 N N . ALA A 1 82 ? -3.372 -5.055 14.559 1.00 93.50 82 ALA A N 1
ATOM 623 C CA . ALA A 1 82 ? -3.655 -6.036 13.511 1.00 93.50 82 ALA A CA 1
ATOM 624 C C . ALA A 1 82 ? -5.132 -6.052 13.082 1.00 93.50 82 ALA A C 1
ATOM 626 O O . ALA A 1 82 ? -5.413 -6.174 11.892 1.00 93.50 82 ALA A O 1
ATOM 627 N N . ALA A 1 83 ? -6.065 -5.883 14.025 1.00 95.31 83 ALA A N 1
ATOM 628 C CA . ALA A 1 83 ? -7.497 -5.832 13.726 1.00 95.31 83 ALA A CA 1
ATOM 629 C C . ALA A 1 83 ? -7.849 -4.633 12.828 1.00 95.31 83 ALA A C 1
ATOM 631 O O . ALA A 1 83 ? -8.396 -4.819 11.749 1.00 95.31 83 ALA A O 1
ATOM 632 N N . MET A 1 84 ? -7.425 -3.423 13.207 1.00 95.69 84 MET A N 1
ATOM 633 C CA . MET A 1 84 ? -7.694 -2.205 12.429 1.00 95.69 84 MET A CA 1
ATOM 634 C C . MET A 1 84 ? -7.025 -2.250 11.050 1.00 95.69 84 MET A C 1
ATOM 636 O O . MET A 1 84 ? -7.598 -1.807 10.057 1.00 95.69 84 MET A O 1
ATOM 640 N N . ARG A 1 85 ? -5.820 -2.833 10.965 1.00 94.94 85 ARG A N 1
ATOM 641 C CA . ARG A 1 85 ? -5.139 -3.053 9.680 1.00 94.94 85 ARG A CA 1
ATOM 642 C C . ARG A 1 85 ? -5.955 -3.968 8.776 1.00 94.94 85 ARG A C 1
ATOM 644 O O . ARG A 1 85 ? -6.140 -3.649 7.606 1.00 94.94 85 ARG A O 1
ATOM 651 N N . ARG A 1 86 ? -6.486 -5.061 9.328 1.00 96.12 86 ARG A N 1
ATOM 652 C CA . ARG A 1 86 ? -7.366 -5.974 8.598 1.00 96.12 86 ARG A CA 1
ATOM 653 C C . ARG A 1 86 ? -8.645 -5.276 8.137 1.00 96.12 86 ARG A C 1
ATOM 655 O O . ARG A 1 86 ? -9.085 -5.522 7.020 1.00 96.12 86 ARG A O 1
ATOM 662 N N . ASP A 1 87 ? -9.225 -4.397 8.947 1.00 97.12 87 ASP A N 1
ATOM 663 C CA . ASP A 1 87 ? -10.426 -3.648 8.561 1.00 97.12 87 ASP A CA 1
ATOM 664 C C . ASP A 1 87 ? -10.155 -2.703 7.381 1.00 97.12 87 ASP A C 1
ATOM 666 O O . ASP A 1 87 ? -10.946 -2.646 6.436 1.00 97.12 87 ASP A O 1
ATOM 670 N N . LEU A 1 88 ? -9.002 -2.024 7.379 1.00 97.38 88 LEU A N 1
ATOM 671 C CA . LEU A 1 88 ? -8.558 -1.204 6.249 1.00 97.38 88 LEU A CA 1
ATOM 672 C C . LEU A 1 88 ? -8.325 -2.046 4.987 1.00 97.38 88 LEU A C 1
ATOM 674 O O . LEU A 1 88 ? -8.748 -1.660 3.896 1.00 97.38 88 LEU A O 1
ATOM 678 N N . GLU A 1 89 ? -7.680 -3.203 5.122 1.00 96.62 89 GLU A N 1
ATOM 679 C CA . GLU A 1 89 ? -7.470 -4.151 4.023 1.00 96.62 89 GLU A CA 1
ATOM 680 C C . GLU A 1 89 ? -8.808 -4.623 3.436 1.00 96.62 89 GLU A C 1
ATOM 682 O O . GLU A 1 89 ? -9.012 -4.564 2.224 1.00 96.62 89 GLU A O 1
ATOM 687 N N . VAL A 1 90 ? -9.760 -5.012 4.288 1.00 97.19 90 VAL A N 1
ATOM 688 C CA . VAL A 1 90 ? -11.108 -5.423 3.871 1.00 97.19 90 VAL A CA 1
ATOM 689 C C . VAL A 1 90 ? -11.836 -4.288 3.155 1.00 97.19 90 VAL A C 1
ATOM 691 O O . VAL A 1 90 ? -12.461 -4.534 2.123 1.00 97.19 90 VAL A O 1
ATOM 694 N N . CYS A 1 91 ? -11.766 -3.057 3.666 1.00 97.25 91 CYS A N 1
ATOM 695 C CA . CYS A 1 91 ? -12.377 -1.905 3.005 1.00 97.25 91 CYS A CA 1
ATOM 696 C C . CYS A 1 91 ? -11.759 -1.648 1.623 1.00 97.25 91 CYS A C 1
ATOM 698 O O . CYS A 1 91 ? -12.484 -1.445 0.647 1.00 97.25 91 CYS A O 1
ATOM 700 N N . SER A 1 92 ? -10.430 -1.730 1.529 1.00 96.31 92 SER A N 1
ATOM 701 C CA . SER A 1 92 ? -9.686 -1.510 0.284 1.00 96.31 92 SER A CA 1
ATOM 702 C C . SER A 1 92 ? -10.049 -2.548 -0.781 1.00 96.31 92 SER A C 1
ATOM 704 O O . SER A 1 92 ? -10.277 -2.199 -1.937 1.00 96.31 92 SER A O 1
ATOM 706 N N . VAL A 1 93 ? -10.191 -3.815 -0.378 1.00 95.25 93 VAL A N 1
ATOM 707 C CA . VAL A 1 93 ? -10.633 -4.898 -1.267 1.00 95.25 93 VAL A CA 1
ATOM 708 C C . VAL A 1 93 ? -12.087 -4.706 -1.693 1.00 95.25 93 VAL A C 1
ATOM 710 O O . VAL A 1 93 ? -12.389 -4.780 -2.877 1.00 95.25 93 VAL A O 1
ATOM 713 N N . LYS A 1 94 ? -12.998 -4.411 -0.757 1.00 95.62 94 LYS A N 1
ATOM 714 C CA . LYS A 1 94 ? -14.421 -4.181 -1.074 1.00 95.62 94 LYS A CA 1
ATOM 715 C C . LYS A 1 94 ? -14.643 -2.990 -2.003 1.00 95.62 94 LYS A C 1
ATOM 717 O O . LYS A 1 94 ? -15.606 -2.987 -2.762 1.00 95.62 94 LYS A O 1
ATOM 722 N N . SER A 1 95 ? -13.770 -1.992 -1.921 1.00 94.44 95 SER A N 1
ATOM 723 C CA . SER A 1 95 ? -13.816 -0.796 -2.761 1.00 94.44 95 SER A CA 1
ATOM 724 C C . SER A 1 95 ? -13.085 -0.978 -4.097 1.00 94.44 95 SER A C 1
ATOM 726 O O . SER A 1 95 ? -13.006 -0.020 -4.859 1.00 94.44 95 SER A O 1
ATOM 728 N N . ASN A 1 96 ? -12.567 -2.182 -4.389 1.00 93.88 96 ASN A N 1
ATOM 729 C CA . ASN A 1 96 ? -11.817 -2.506 -5.607 1.00 93.88 96 ASN A CA 1
ATOM 730 C C . ASN A 1 96 ? -10.679 -1.506 -5.880 1.00 93.88 96 ASN A C 1
ATOM 732 O O . ASN A 1 96 ? -10.554 -0.954 -6.973 1.00 93.88 96 ASN A O 1
ATOM 736 N N . LEU A 1 97 ? -9.876 -1.208 -4.852 1.00 94.44 97 LEU A N 1
ATOM 737 C CA . LEU A 1 97 ? -8.765 -0.268 -4.991 1.00 94.44 97 LEU A CA 1
ATOM 738 C C . LEU A 1 97 ? -7.582 -0.895 -5.745 1.00 94.44 97 LEU A C 1
ATOM 740 O O . LEU A 1 97 ? -7.301 -2.088 -5.632 1.00 94.44 97 LEU A O 1
ATOM 744 N N . GLY A 1 98 ? -6.834 -0.053 -6.462 1.00 91.69 98 GLY A N 1
ATOM 745 C CA . GLY A 1 98 ? -5.610 -0.452 -7.159 1.00 91.69 98 GLY A CA 1
ATOM 746 C C . GLY A 1 98 ? -5.873 -1.376 -8.348 1.00 91.69 98 GLY A C 1
ATOM 747 O O . GLY A 1 98 ? -6.572 -1.012 -9.290 1.00 91.69 98 GLY A O 1
ATOM 748 N N . GLU A 1 99 ? -5.250 -2.548 -8.323 1.00 91.94 99 GLU A N 1
ATOM 749 C CA . GLU A 1 99 ? -5.295 -3.570 -9.374 1.00 91.94 99 GLU A CA 1
ATOM 750 C C . GLU A 1 99 ? -6.413 -4.602 -9.155 1.00 91.94 99 GLU A C 1
ATOM 752 O O . GLU A 1 99 ? -6.605 -5.482 -9.995 1.00 91.94 99 GLU A O 1
ATOM 757 N N . LEU A 1 100 ? -7.155 -4.502 -8.048 1.00 81.94 100 LEU A N 1
ATOM 758 C CA . LEU A 1 100 ? -8.282 -5.379 -7.745 1.00 81.94 100 LEU A CA 1
ATOM 759 C C . LEU A 1 100 ? -9.450 -5.027 -8.679 1.00 81.94 100 LEU A C 1
ATOM 761 O O . LEU A 1 100 ? -10.010 -3.936 -8.595 1.00 81.94 100 LEU A O 1
ATOM 765 N N . LYS A 1 101 ? -9.776 -5.934 -9.602 1.00 61.19 101 LYS A N 1
ATOM 766 C CA . LYS A 1 101 ? -10.885 -5.820 -10.560 1.00 61.19 101 LYS A CA 1
ATOM 767 C C . LYS A 1 101 ? -11.966 -6.846 -10.275 1.00 61.19 101 LYS A C 1
ATOM 769 O O . LYS A 1 101 ? -11.596 -7.989 -9.924 1.00 61.19 101 LYS A O 1
#